Protein AF-A0A1V5G7V2-F1 (afdb_monomer_lite)

Structure (mmCIF, N/CA/C/O backbone):
data_AF-A0A1V5G7V2-F1
#
_entry.id   AF-A0A1V5G7V2-F1
#
loop_
_atom_site.grou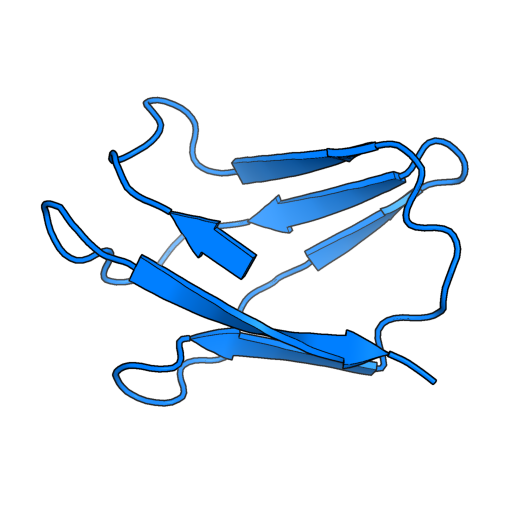p_PDB
_atom_site.id
_atom_site.type_symbol
_atom_site.label_atom_id
_atom_site.label_alt_id
_atom_site.label_comp_id
_atom_site.label_asym_id
_atom_site.label_entity_id
_atom_site.label_seq_id
_atom_site.pdbx_PDB_ins_code
_atom_site.Cartn_x
_atom_site.Cartn_y
_atom_site.Cartn_z
_atom_site.occupancy
_atom_site.B_iso_or_equiv
_atom_site.auth_seq_id
_atom_site.auth_comp_id
_atom_site.auth_asym_id
_atom_site.auth_atom_id
_atom_site.pdbx_PDB_model_num
ATOM 1 N N . MET A 1 1 ? 1.983 -8.470 -0.843 1.00 70.94 1 MET A N 1
ATOM 2 C CA . MET A 1 1 ? 0.921 -8.149 -1.816 1.00 70.94 1 MET A CA 1
ATOM 3 C C . MET A 1 1 ? 1.555 -8.189 -3.192 1.00 70.94 1 MET A C 1
ATOM 5 O O . MET A 1 1 ? 2.650 -7.659 -3.348 1.00 70.94 1 MET A O 1
ATOM 9 N N . HIS A 1 2 ? 0.941 -8.917 -4.121 1.00 74.62 2 HIS A N 1
ATOM 10 C CA . HIS A 1 2 ? 1.519 -9.213 -5.431 1.00 74.62 2 HIS A CA 1
ATOM 11 C C . HIS A 1 2 ? 0.663 -8.565 -6.509 1.00 74.62 2 HIS A C 1
ATOM 13 O O . HIS A 1 2 ? -0.551 -8.768 -6.524 1.00 74.62 2 HIS A O 1
ATOM 19 N N . LEU A 1 3 ? 1.283 -7.761 -7.364 1.00 72.94 3 LEU A N 1
ATOM 20 C CA . LEU A 1 3 ? 0.613 -7.022 -8.422 1.00 72.94 3 LEU A CA 1
ATOM 21 C C . LEU A 1 3 ? 1.060 -7.592 -9.772 1.00 72.94 3 LEU A C 1
ATOM 23 O O . LEU A 1 3 ? 2.196 -7.369 -10.182 1.00 72.94 3 LEU A O 1
ATOM 27 N N . PHE A 1 4 ? 0.166 -8.344 -10.421 1.00 69.94 4 PHE A N 1
ATOM 28 C CA . PHE A 1 4 ? 0.415 -9.039 -11.698 1.00 69.94 4 PHE A CA 1
ATOM 29 C C . PHE A 1 4 ? 0.195 -8.165 -12.939 1.00 69.94 4 PHE A C 1
ATOM 31 O O . PHE A 1 4 ? 0.460 -8.572 -14.067 1.00 69.94 4 PHE A O 1
ATOM 38 N N . SER A 1 5 ? -0.402 -6.990 -12.769 1.00 67.62 5 SER A N 1
ATOM 39 C CA . SER A 1 5 ? -0.679 -6.067 -13.866 1.00 67.62 5 SER A CA 1
ATOM 40 C C . SER A 1 5 ? -0.663 -4.651 -13.333 1.00 67.62 5 SER A C 1
ATOM 42 O O . SER A 1 5 ? -1.116 -4.401 -12.213 1.00 67.62 5 SER A O 1
ATOM 44 N N . ARG A 1 6 ? -0.133 -3.728 -14.132 1.00 69.75 6 ARG A N 1
ATOM 45 C CA . ARG A 1 6 ? -0.080 -2.319 -13.768 1.00 69.75 6 ARG A CA 1
ATOM 46 C C . ARG A 1 6 ? -1.508 -1.757 -13.699 1.00 69.75 6 ARG A C 1
ATOM 48 O O . ARG A 1 6 ? -2.211 -1.815 -14.705 1.00 69.75 6 ARG A O 1
ATOM 55 N N . PRO A 1 7 ? -1.953 -1.241 -12.543 1.00 72.81 7 PRO A N 1
ATOM 56 C CA . PRO A 1 7 ? -3.230 -0.559 -12.454 1.00 72.81 7 PRO A CA 1
ATOM 57 C C . PRO A 1 7 ? -3.158 0.752 -13.240 1.00 72.81 7 PRO A C 1
ATOM 59 O O . PRO A 1 7 ? -2.114 1.405 -13.280 1.00 72.81 7 PRO A O 1
ATOM 62 N N . ASP A 1 8 ? -4.279 1.121 -13.853 1.00 72.81 8 ASP A N 1
ATOM 63 C CA . ASP A 1 8 ? -4.437 2.411 -14.537 1.00 72.81 8 ASP A CA 1
ATOM 64 C C . ASP A 1 8 ? -4.433 3.572 -13.524 1.00 72.81 8 ASP A C 1
ATOM 66 O O . ASP A 1 8 ? -3.965 4.674 -13.803 1.00 72.81 8 ASP A O 1
ATOM 70 N N . GLU A 1 9 ? -4.906 3.302 -12.303 1.00 79.62 9 GLU A N 1
ATOM 71 C CA . GLU A 1 9 ? -4.901 4.255 -11.200 1.00 79.62 9 GLU A CA 1
ATOM 72 C C . GLU A 1 9 ? -3.579 4.240 -10.420 1.00 79.62 9 GLU A C 1
ATOM 74 O O . GLU A 1 9 ? -2.975 3.201 -10.154 1.00 79.62 9 GLU A O 1
ATOM 79 N N . ASN A 1 10 ? -3.172 5.419 -9.943 1.00 85.00 10 ASN A N 1
ATOM 80 C CA . ASN A 1 10 ? -1.966 5.606 -9.129 1.00 85.00 10 ASN A CA 1
ATOM 81 C C . ASN A 1 10 ? -2.133 5.143 -7.670 1.00 85.00 10 ASN A C 1
ATOM 83 O O . ASN A 1 10 ? -1.370 5.553 -6.791 1.00 85.00 10 ASN A O 1
ATOM 87 N N . TYR A 1 11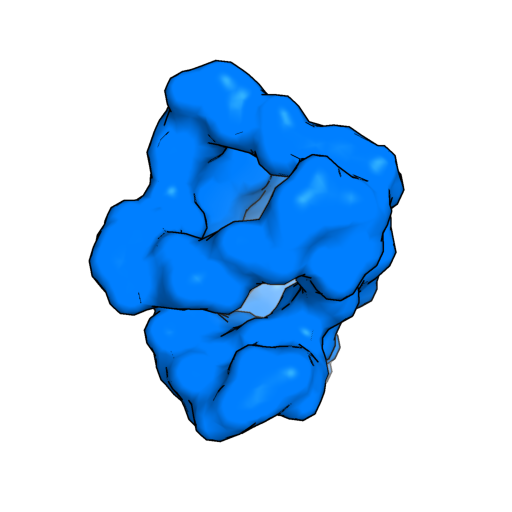 ? -3.138 4.325 -7.370 1.00 87.00 11 TYR A N 1
ATOM 88 C CA . TYR A 1 11 ? -3.347 3.769 -6.043 1.00 87.00 11 TYR A CA 1
ATOM 89 C C . TYR A 1 11 ? -3.958 2.374 -6.105 1.00 87.00 11 TYR A C 1
ATOM 91 O O . TYR A 1 11 ? -4.556 1.964 -7.094 1.00 87.00 11 TYR A O 1
ATOM 99 N N . ILE A 1 12 ? -3.815 1.649 -5.002 1.00 86.38 12 ILE A N 1
ATOM 100 C CA . ILE A 1 12 ? -4.386 0.328 -4.799 1.00 86.38 12 ILE A CA 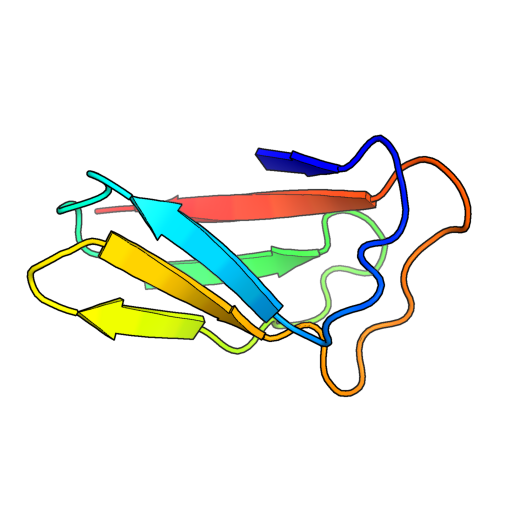1
ATOM 101 C C . ILE A 1 12 ? -5.147 0.342 -3.492 1.00 86.38 12 ILE A C 1
ATOM 103 O O . ILE A 1 12 ? -4.587 0.661 -2.444 1.00 86.38 12 ILE A O 1
ATOM 107 N N . PHE A 1 13 ? -6.419 -0.020 -3.552 1.00 88.31 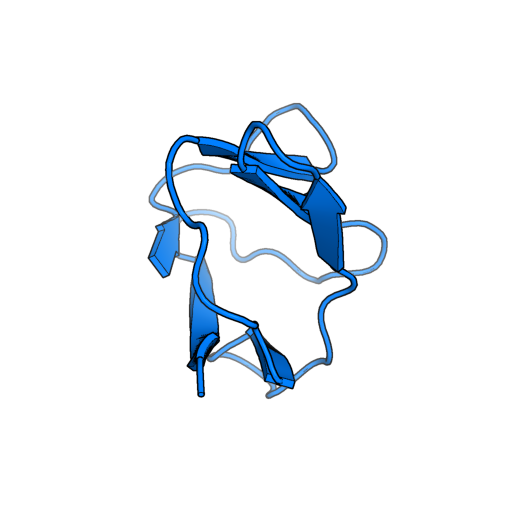13 PHE A N 1
ATOM 108 C CA . PHE A 1 13 ? -7.241 -0.157 -2.366 1.00 88.31 13 PHE A CA 1
ATOM 109 C C . PHE A 1 13 ? -7.303 -1.620 -1.917 1.00 88.31 13 PHE A C 1
ATOM 111 O O . PHE A 1 13 ? -7.647 -2.513 -2.688 1.00 88.31 13 PHE A O 1
ATOM 118 N N . LEU A 1 14 ? -6.959 -1.858 -0.655 1.00 86.44 14 LEU A N 1
ATOM 119 C CA . LEU A 1 14 ? -7.034 -3.138 0.038 1.00 86.44 14 LEU A CA 1
ATOM 120 C C . LEU A 1 14 ? -8.194 -3.084 1.044 1.00 86.44 14 LEU A C 1
ATOM 122 O O . LEU A 1 14 ? -7.988 -2.670 2.194 1.00 86.44 14 LEU A O 1
ATOM 126 N N . PRO A 1 15 ? -9.415 -3.468 0.634 1.00 87.56 15 PRO A N 1
ATOM 127 C CA . PRO A 1 15 ? -10.563 -3.507 1.531 1.00 87.56 15 PRO A CA 1
ATOM 128 C C . PRO A 1 15 ? -10.371 -4.565 2.624 1.00 87.56 15 PRO A C 1
ATOM 130 O O . PRO A 1 15 ? -9.807 -5.633 2.389 1.00 87.56 15 PRO A O 1
ATOM 133 N N . GLY A 1 16 ? -10.854 -4.280 3.835 1.00 82.69 16 GLY A N 1
ATOM 134 C CA . GLY A 1 16 ? -10.857 -5.243 4.946 1.00 82.69 16 GLY A CA 1
ATOM 135 C C . GLY A 1 16 ? -9.538 -5.384 5.714 1.00 82.69 16 GLY A C 1
ATOM 136 O O . GLY A 1 16 ? -9.522 -6.024 6.766 1.00 82.69 16 GLY A O 1
ATOM 137 N N . LEU A 1 17 ? -8.456 -4.739 5.265 1.00 81.75 17 LEU A N 1
ATOM 138 C CA . LEU A 1 17 ? -7.204 -4.671 6.016 1.00 81.75 17 LEU A CA 1
ATOM 139 C C . LEU A 1 17 ? -7.334 -3.633 7.146 1.00 81.75 17 LEU A C 1
ATOM 141 O O . LEU A 1 17 ? -7.106 -2.443 6.951 1.00 81.75 17 LEU A O 1
ATOM 145 N N . LYS A 1 18 ? -7.754 -4.100 8.327 1.00 77.88 18 LYS A N 1
ATOM 146 C CA . LYS A 1 18 ? -7.937 -3.276 9.541 1.00 77.88 18 LYS A CA 1
ATOM 147 C C . LYS A 1 18 ? -6.709 -3.244 10.449 1.00 77.88 18 LYS A C 1
ATOM 149 O O . LYS A 1 18 ? -6.683 -2.496 11.424 1.00 77.88 18 LYS A O 1
ATOM 154 N N . GLU A 1 19 ? -5.718 -4.079 10.160 1.00 83.25 19 GLU A N 1
ATOM 155 C CA . GLU A 1 19 ? -4.477 -4.126 10.922 1.00 83.25 19 GLU A CA 1
ATOM 156 C C . GLU A 1 19 ? -3.649 -2.862 10.698 1.00 83.25 19 GLU A C 1
ATOM 158 O O . GLU A 1 19 ? -3.619 -2.276 9.610 1.00 83.25 19 GLU A O 1
ATOM 163 N N . LYS A 1 20 ? -2.944 -2.435 11.747 1.00 83.00 20 LYS A N 1
ATOM 164 C CA . LYS A 1 20 ? -2.127 -1.229 11.690 1.00 83.00 20 LYS A CA 1
ATOM 165 C C . LYS A 1 20 ? -0.863 -1.512 10.884 1.00 83.00 20 LYS A C 1
ATOM 167 O O . LYS A 1 20 ? 0.088 -2.098 11.392 1.00 83.00 20 LYS A O 1
ATOM 172 N N . ILE A 1 21 ? -0.823 -1.041 9.641 1.00 85.12 21 ILE A N 1
ATOM 173 C CA . ILE A 1 21 ? 0.401 -1.035 8.831 1.00 85.12 21 ILE A CA 1
ATOM 174 C C . ILE A 1 21 ? 1.401 -0.058 9.448 1.00 85.12 21 ILE A C 1
ATOM 176 O O . ILE A 1 21 ? 1.104 1.119 9.661 1.00 85.12 21 ILE A O 1
ATOM 180 N N . ILE A 1 22 ? 2.587 -0.577 9.729 1.00 86.69 22 ILE A N 1
ATOM 181 C CA . ILE A 1 22 ? 3.757 0.131 10.239 1.00 86.69 22 ILE A CA 1
ATOM 182 C C . ILE A 1 22 ? 4.551 0.717 9.069 1.00 86.69 22 ILE A C 1
ATOM 184 O O . ILE A 1 22 ? 5.030 1.847 9.138 1.00 86.69 22 ILE A O 1
ATOM 188 N N . SER A 1 23 ? 4.693 -0.051 7.987 1.00 85.94 23 SER A N 1
ATOM 189 C CA . SER A 1 23 ? 5.420 0.360 6.791 1.00 85.94 23 SER A CA 1
ATOM 190 C C . SER A 1 23 ? 4.959 -0.401 5.549 1.00 85.94 23 SER A C 1
ATOM 192 O O . SER A 1 23 ? 4.535 -1.554 5.620 1.00 85.94 23 SER A O 1
ATOM 194 N N . ALA A 1 24 ? 5.078 0.257 4.398 1.00 86.50 24 ALA A N 1
ATOM 195 C CA . ALA A 1 24 ? 4.922 -0.348 3.085 1.00 86.50 24 ALA A CA 1
ATOM 196 C C . ALA A 1 24 ? 6.161 -0.011 2.248 1.00 86.50 24 ALA A C 1
ATOM 198 O O . ALA A 1 24 ? 6.568 1.152 2.171 1.00 86.50 24 ALA A O 1
ATOM 199 N N . ILE A 1 25 ? 6.783 -1.027 1.657 1.00 88.19 25 ILE A N 1
ATOM 200 C CA . ILE A 1 25 ? 7.944 -0.869 0.777 1.00 88.19 25 ILE A CA 1
ATOM 201 C C . ILE A 1 25 ? 7.787 -1.725 -0.479 1.00 88.19 25 ILE A C 1
ATOM 203 O O . ILE A 1 25 ? 7.177 -2.797 -0.436 1.00 88.19 25 ILE A O 1
ATOM 207 N N . THR A 1 26 ? 8.359 -1.283 -1.596 1.00 84.69 26 THR A N 1
ATOM 208 C CA . THR A 1 26 ? 8.525 -2.153 -2.761 1.00 84.69 26 THR A CA 1
ATOM 209 C C . THR A 1 26 ? 9.569 -3.212 -2.449 1.00 84.69 26 THR A C 1
ATOM 211 O O . THR A 1 26 ? 10.621 -2.931 -1.876 1.00 84.69 26 THR A O 1
ATOM 214 N N . TYR A 1 27 ? 9.308 -4.455 -2.829 1.00 80.94 27 TYR A N 1
ATOM 215 C CA . TYR A 1 27 ? 10.283 -5.528 -2.665 1.00 80.94 27 TYR A CA 1
ATOM 216 C C . TYR A 1 27 ? 11.521 -5.272 -3.535 1.00 80.94 27 TYR A C 1
ATOM 218 O O . TYR A 1 27 ? 12.663 -5.374 -3.082 1.00 80.94 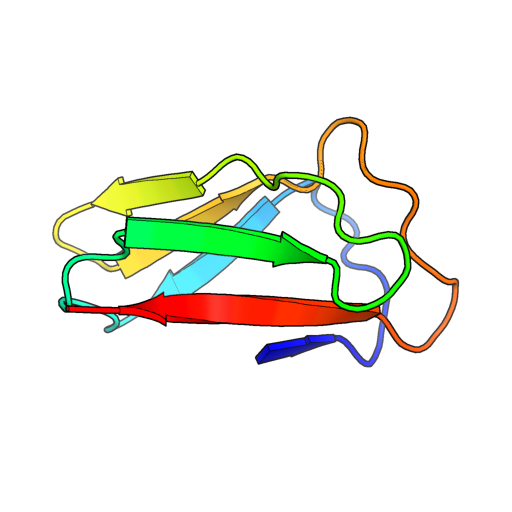27 TYR A O 1
ATOM 226 N N . LYS A 1 28 ? 11.283 -4.850 -4.780 1.00 71.94 28 LYS A N 1
ATOM 227 C CA . LYS A 1 28 ? 12.316 -4.462 -5.737 1.00 71.94 28 LYS A CA 1
ATOM 228 C C . LYS A 1 28 ? 12.735 -3.017 -5.447 1.00 71.94 28 LYS A C 1
ATOM 230 O O . LYS A 1 28 ? 11.928 -2.095 -5.530 1.00 71.94 28 LYS A O 1
ATOM 235 N N . GLY A 1 29 ? 13.978 -2.825 -5.011 1.00 72.19 29 GLY A N 1
ATOM 236 C CA . GLY A 1 29 ? 14.542 -1.505 -4.698 1.00 72.19 29 GLY A CA 1
ATOM 237 C C . GLY A 1 29 ? 14.273 -0.971 -3.286 1.00 72.19 29 GLY A C 1
ATOM 238 O O . GLY A 1 29 ? 14.897 0.017 -2.908 1.00 72.19 29 GLY A O 1
ATOM 239 N N . LYS A 1 30 ? 13.418 -1.625 -2.477 1.00 76.69 30 LYS A N 1
ATOM 240 C CA . LYS A 1 30 ? 13.103 -1.207 -1.093 1.00 76.69 30 LYS A CA 1
ATOM 241 C C . LYS A 1 30 ? 12.627 0.249 -0.993 1.00 76.69 30 LYS A C 1
ATOM 243 O O . LYS A 1 30 ? 12.846 0.907 0.026 1.00 76.69 30 LYS A O 1
ATOM 248 N N . ALA A 1 31 ? 11.982 0.759 -2.043 1.00 83.56 31 ALA A N 1
ATOM 249 C CA . ALA A 1 31 ? 11.454 2.113 -2.057 1.00 83.56 31 ALA A CA 1
ATOM 250 C C . ALA A 1 31 ? 10.277 2.203 -1.083 1.00 83.56 31 ALA A C 1
ATOM 252 O O . ALA A 1 31 ? 9.454 1.290 -1.005 1.00 83.56 31 ALA A O 1
ATOM 253 N N . LYS A 1 32 ? 10.202 3.294 -0.318 1.00 84.50 32 LYS A N 1
ATOM 254 C CA . LYS A 1 32 ? 9.065 3.529 0.574 1.00 84.50 32 LYS A CA 1
ATOM 255 C C . LYS A 1 32 ? 7.832 3.869 -0.244 1.00 84.50 32 LYS A C 1
ATOM 257 O O . LYS A 1 32 ? 7.892 4.685 -1.155 1.00 84.50 32 LYS A O 1
ATOM 262 N N . VAL A 1 33 ? 6.726 3.246 0.132 1.00 86.06 33 VAL A N 1
ATOM 263 C CA . VAL A 1 33 ? 5.432 3.403 -0.516 1.00 86.06 33 VAL A CA 1
ATOM 264 C C . VAL A 1 33 ? 4.539 4.194 0.424 1.00 86.06 33 VAL A C 1
ATOM 266 O O . VAL A 1 33 ? 4.449 3.880 1.615 1.00 86.06 33 VAL A O 1
ATOM 269 N N . ASN A 1 34 ? 3.876 5.219 -0.100 1.00 89.38 34 ASN A N 1
ATOM 270 C CA . ASN A 1 34 ? 2.909 5.971 0.686 1.00 89.38 34 ASN A CA 1
ATOM 271 C C . ASN A 1 34 ? 1.622 5.163 0.825 1.00 89.38 34 ASN A C 1
ATOM 273 O O . ASN A 1 34 ? 1.143 4.562 -0.132 1.00 89.38 34 ASN A O 1
ATOM 277 N N . PHE A 1 35 ? 1.036 5.165 2.016 1.00 89.25 35 PHE A N 1
ATOM 278 C CA . PHE A 1 35 ? -0.234 4.498 2.262 1.00 89.25 35 PHE A CA 1
ATOM 279 C C . PHE A 1 35 ? -1.104 5.317 3.213 1.00 89.25 35 PHE A C 1
ATOM 281 O O . PHE A 1 35 ? -0.605 6.070 4.050 1.00 89.25 35 PHE A O 1
ATOM 288 N N . LYS A 1 36 ? -2.419 5.156 3.093 1.00 89.69 36 LYS A N 1
ATOM 289 C CA . LYS A 1 36 ? -3.427 5.779 3.946 1.00 89.69 36 LYS A CA 1
ATOM 290 C C . LYS A 1 36 ? -4.411 4.724 4.420 1.00 89.69 36 LYS A C 1
ATOM 292 O O . LYS A 1 36 ? -4.990 4.000 3.619 1.00 89.69 36 LYS A O 1
ATOM 297 N N . GLN A 1 37 ? -4.604 4.649 5.730 1.00 88.31 37 GLN A N 1
ATOM 298 C CA . GLN A 1 37 ? -5.571 3.743 6.344 1.00 88.31 37 GLN A CA 1
ATOM 299 C C . GLN A 1 37 ? -6.879 4.485 6.591 1.00 88.31 37 GLN A C 1
ATOM 301 O O . GLN A 1 37 ? -6.878 5.584 7.146 1.00 88.31 37 GLN A O 1
ATOM 306 N N . LEU A 1 38 ? -7.980 3.868 6.186 1.00 89.06 38 LEU A N 1
ATOM 307 C CA . LEU A 1 38 ? -9.345 4.282 6.475 1.00 89.06 38 LEU A CA 1
ATOM 308 C C . LEU A 1 38 ? -10.075 3.135 7.196 1.00 89.06 38 LEU A C 1
ATOM 310 O O . LEU A 1 38 ? -9.620 1.992 7.154 1.00 89.06 38 LEU A O 1
ATOM 314 N N . PRO A 1 39 ? -11.223 3.400 7.845 1.00 84.56 39 PRO A N 1
ATOM 315 C CA . PRO A 1 39 ? -12.016 2.356 8.503 1.00 84.56 39 PRO A CA 1
ATOM 316 C C . PRO A 1 39 ? -12.452 1.225 7.555 1.00 84.56 39 PRO A C 1
ATOM 318 O O . PRO A 1 39 ? -12.671 0.093 7.987 1.00 84.56 39 PRO A O 1
ATOM 321 N N . GLU A 1 40 ? -12.576 1.544 6.267 1.00 86.31 40 GLU A N 1
ATOM 322 C CA . GLU A 1 40 ? -13.007 0.638 5.199 1.00 86.31 40 GLU A CA 1
ATOM 323 C C . GLU A 1 40 ? -11.859 -0.240 4.662 1.00 86.31 40 GLU A C 1
ATOM 325 O O . GLU A 1 40 ? -12.093 -1.335 4.145 1.00 86.31 40 GLU A O 1
ATOM 330 N N . GLY A 1 41 ? -10.607 0.203 4.808 1.00 88.75 41 GLY A N 1
ATOM 331 C CA . GLY A 1 41 ? -9.434 -0.496 4.292 1.00 88.75 41 GLY A CA 1
ATOM 332 C C . GLY A 1 41 ? -8.235 0.425 4.089 1.00 88.75 41 GLY A C 1
ATOM 333 O O . GLY A 1 41 ? -8.175 1.538 4.613 1.00 88.75 41 GLY A O 1
ATOM 334 N N . VAL A 1 42 ? -7.267 -0.032 3.300 1.00 90.25 42 VAL A N 1
ATOM 335 C CA . VAL A 1 42 ? -5.992 0.670 3.109 1.00 90.25 42 VAL A CA 1
ATOM 336 C C . VAL A 1 42 ? -5.793 1.062 1.660 1.00 90.25 42 VAL A C 1
ATOM 338 O O . VAL A 1 42 ? -5.862 0.228 0.769 1.00 90.25 42 VAL A O 1
ATOM 341 N N . PHE A 1 43 ? -5.453 2.323 1.440 1.00 89.69 43 PHE A N 1
ATOM 342 C CA . PHE A 1 43 ? -4.995 2.847 0.165 1.00 89.69 43 PHE A CA 1
ATOM 343 C C . PHE A 1 43 ? -3.473 2.830 0.128 1.00 89.69 43 PHE A C 1
ATOM 345 O O . PHE A 1 43 ? -2.823 3.369 1.019 1.00 89.69 43 PHE A O 1
ATOM 352 N N . ILE A 1 44 ? -2.902 2.226 -0.900 1.00 87.94 44 ILE A N 1
ATOM 353 C CA . ILE A 1 44 ? -1.473 2.215 -1.189 1.00 87.94 44 ILE A CA 1
ATOM 354 C C . ILE A 1 44 ? -1.270 3.069 -2.434 1.00 87.94 44 ILE A C 1
ATOM 356 O O . ILE A 1 44 ? -1.773 2.725 -3.494 1.00 87.94 44 ILE A O 1
ATOM 360 N N . TYR A 1 45 ? -0.554 4.178 -2.315 1.00 88.56 45 TYR A N 1
ATOM 361 C CA . TYR A 1 45 ? -0.278 5.080 -3.426 1.00 88.56 45 TYR A CA 1
ATOM 362 C C . TYR A 1 45 ? 0.992 4.649 -4.155 1.00 88.56 45 TYR A C 1
ATOM 364 O O . TYR A 1 45 ? 2.031 4.419 -3.539 1.00 88.56 45 TYR A O 1
ATOM 372 N N . LEU A 1 46 ? 0.893 4.571 -5.477 1.00 81.12 46 LEU A N 1
ATOM 373 C CA . LEU A 1 46 ? 1.967 4.198 -6.397 1.00 81.12 46 LEU A CA 1
ATOM 374 C C . LEU A 1 46 ? 2.668 5.420 -7.004 1.00 81.12 46 LEU A C 1
ATOM 376 O O . LEU A 1 46 ? 3.541 5.280 -7.858 1.00 81.12 46 LEU A O 1
ATOM 380 N N . ASP A 1 47 ? 2.275 6.616 -6.572 1.00 78.81 47 ASP A N 1
ATOM 381 C CA . ASP A 1 47 ? 2.829 7.875 -7.052 1.00 78.81 47 ASP A CA 1
ATOM 382 C C . ASP A 1 47 ? 4.341 7.949 -6.784 1.00 78.81 47 ASP A C 1
ATOM 384 O O . ASP A 1 47 ? 4.803 7.753 -5.656 1.00 78.81 47 ASP A O 1
ATOM 388 N N . GLY A 1 48 ? 5.120 8.170 -7.845 1.00 72.00 48 GLY A N 1
ATOM 389 C CA . GLY A 1 48 ? 6.583 8.211 -7.781 1.00 72.00 48 GLY A CA 1
ATOM 390 C C . GLY A 1 48 ? 7.271 6.848 -7.626 1.00 72.00 48 GLY A C 1
ATOM 391 O O . GLY A 1 48 ? 8.484 6.806 -7.417 1.00 72.00 48 GLY A O 1
ATOM 392 N N . ILE A 1 49 ? 6.536 5.736 -7.737 1.00 74.50 49 ILE A N 1
ATOM 393 C CA . ILE A 1 49 ? 7.097 4.386 -7.646 1.00 74.50 49 ILE A CA 1
ATOM 394 C C . ILE A 1 49 ? 7.370 3.836 -9.041 1.00 74.50 49 ILE A C 1
ATOM 396 O O . ILE A 1 49 ? 6.501 3.827 -9.911 1.00 74.50 49 ILE A O 1
ATOM 400 N N . VAL A 1 50 ? 8.586 3.327 -9.243 1.00 71.50 50 VAL A N 1
ATOM 401 C CA . VAL A 1 50 ? 8.928 2.567 -10.447 1.00 71.50 50 VAL A CA 1
ATOM 402 C C . VAL A 1 50 ? 8.265 1.195 -10.336 1.00 71.50 50 VAL A C 1
ATOM 404 O O . VAL A 1 50 ? 8.765 0.306 -9.648 1.00 71.50 50 VAL A O 1
ATOM 407 N N . LEU A 1 51 ? 7.096 1.064 -10.958 1.00 69.06 51 LEU A N 1
ATOM 408 C CA . LEU A 1 51 ? 6.397 -0.205 -11.124 1.00 69.06 51 LEU A CA 1
ATOM 409 C C . LEU A 1 51 ? 7.060 -0.977 -12.263 1.00 69.06 51 LEU A C 1
ATOM 411 O O . LEU A 1 51 ? 7.267 -0.424 -13.344 1.00 69.06 51 LEU A O 1
ATOM 415 N N . ASP A 1 52 ? 7.380 -2.243 -12.022 1.00 66.25 52 ASP A N 1
ATOM 416 C CA . ASP A 1 52 ? 7.781 -3.148 -13.096 1.00 66.25 52 ASP A CA 1
ATOM 417 C C . ASP A 1 52 ? 6.550 -3.522 -13.931 1.00 66.25 52 ASP A C 1
ATOM 419 O O . ASP A 1 52 ? 5.446 -3.652 -13.399 1.00 66.25 52 ASP A O 1
ATOM 423 N N . ASP A 1 53 ? 6.755 -3.710 -15.234 1.00 60.47 53 ASP A N 1
ATOM 424 C CA . ASP A 1 53 ? 5.695 -3.795 -16.251 1.00 60.47 53 ASP A CA 1
ATOM 425 C C . ASP A 1 53 ? 4.706 -4.959 -16.039 1.00 60.47 53 ASP A C 1
ATOM 427 O O . ASP A 1 53 ? 3.585 -4.937 -16.539 1.00 60.47 53 ASP A O 1
ATOM 431 N N . THR A 1 54 ? 5.092 -5.989 -15.281 1.00 56.53 54 THR A N 1
ATOM 432 C CA . THR A 1 54 ? 4.282 -7.213 -15.135 1.00 56.53 54 THR A CA 1
ATOM 433 C C . THR A 1 54 ? 4.250 -7.768 -13.711 1.00 56.53 54 THR A C 1
ATOM 435 O O . THR A 1 54 ? 3.316 -8.481 -13.365 1.00 56.53 54 THR A O 1
ATOM 438 N N . ASP A 1 55 ? 5.225 -7.445 -12.855 1.00 67.19 55 ASP A N 1
ATOM 439 C CA . ASP A 1 55 ? 5.329 -8.085 -11.541 1.00 67.19 55 ASP A CA 1
ATOM 440 C C . ASP A 1 55 ? 5.919 -7.123 -10.501 1.00 67.19 55 ASP A C 1
ATOM 442 O O . ASP A 1 55 ? 7.133 -6.925 -10.411 1.00 67.19 55 ASP A O 1
ATOM 446 N N . THR A 1 56 ? 5.048 -6.472 -9.724 1.00 74.06 56 THR A N 1
ATOM 447 C CA . THR A 1 56 ? 5.479 -5.614 -8.611 1.00 74.06 56 THR A CA 1
ATOM 448 C C . THR A 1 56 ? 5.016 -6.199 -7.284 1.00 74.06 56 THR A C 1
ATOM 450 O O . THR A 1 56 ? 3.825 -6.353 -7.018 1.00 74.06 56 THR A O 1
ATOM 453 N N . ILE A 1 57 ? 5.976 -6.497 -6.409 1.00 82.25 57 ILE A N 1
ATOM 454 C CA . ILE A 1 57 ? 5.705 -7.015 -5.068 1.00 82.25 57 ILE A CA 1
ATOM 455 C C . ILE A 1 57 ? 5.821 -5.878 -4.060 1.00 82.25 57 ILE A C 1
ATOM 457 O O . ILE A 1 57 ? 6.850 -5.204 -3.975 1.00 82.25 57 ILE A O 1
ATOM 461 N N . PHE A 1 58 ? 4.785 -5.714 -3.244 1.00 83.81 58 PHE A N 1
ATOM 462 C CA . PHE A 1 58 ? 4.771 -4.797 -2.113 1.00 83.81 58 PHE A CA 1
ATOM 463 C C . PHE A 1 58 ? 4.822 -5.588 -0.816 1.00 83.81 58 PHE A C 1
ATOM 465 O O . PHE A 1 58 ? 3.993 -6.474 -0.558 1.00 83.81 58 PHE A O 1
ATOM 472 N N . GLN A 1 59 ? 5.797 -5.246 0.015 1.00 85.06 59 GLN A N 1
ATOM 473 C CA . GLN A 1 59 ? 5.925 -5.780 1.354 1.00 85.06 59 GLN A CA 1
ATOM 474 C C . GLN A 1 59 ? 5.280 -4.806 2.335 1.00 85.06 59 GLN A C 1
ATOM 476 O O . GLN A 1 59 ? 5.695 -3.655 2.470 1.00 85.06 59 GLN A O 1
ATOM 481 N N . LEU A 1 60 ? 4.239 -5.296 3.000 1.00 85.31 60 LEU A N 1
ATOM 482 C CA . LEU A 1 60 ? 3.494 -4.588 4.030 1.00 85.31 60 LEU A CA 1
ATOM 483 C C . LEU A 1 60 ? 3.905 -5.175 5.377 1.00 85.31 60 LEU A C 1
ATOM 485 O O . LEU A 1 60 ? 3.790 -6.382 5.583 1.00 85.31 60 LEU A O 1
ATOM 489 N N . SER A 1 61 ? 4.387 -4.333 6.283 1.00 86.06 61 SER A N 1
ATOM 490 C CA . SER A 1 61 ? 4.592 -4.708 7.678 1.00 86.06 61 SER A CA 1
ATOM 491 C C . SER A 1 61 ? 3.393 -4.236 8.482 1.00 86.06 61 SER A C 1
ATOM 493 O O . SER A 1 61 ? 3.193 -3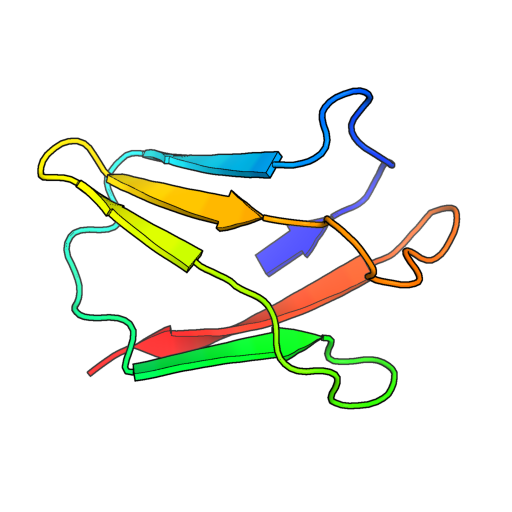.034 8.649 1.00 86.06 61 SER A O 1
ATOM 495 N N . VAL A 1 62 ? 2.603 -5.187 8.967 1.00 86.06 62 VAL A N 1
ATOM 496 C CA . VAL A 1 62 ? 1.488 -4.970 9.898 1.00 86.06 62 VAL A CA 1
ATOM 497 C C . VAL A 1 62 ? 1.936 -5.279 11.329 1.00 86.06 62 VAL A C 1
ATOM 499 O O . VAL A 1 62 ? 2.900 -6.024 11.517 1.00 86.06 62 VAL A O 1
ATOM 502 N N . LYS A 1 63 ? 1.300 -4.639 12.316 1.00 76.12 63 LYS A N 1
ATOM 503 C CA . LYS A 1 63 ? 1.564 -4.843 13.746 1.00 76.12 63 LYS A CA 1
ATOM 504 C C . LYS A 1 63 ? 0.528 -5.744 14.392 1.00 76.12 63 LYS A C 1
ATOM 506 O O . LYS A 1 63 ? -0.663 -5.492 14.112 1.00 76.12 63 LYS A O 1
#

Foldseek 3Di:
DKDQADDPDQKDWDFPPPFDWPFKAKPVPRHGWDKDADPGTIITGNVPPDDDHGIIDMDTDTD

pLDDT: mean 80.5, std 8.0, range [56.53, 90.25]

Secondary structure (DSSP, 8-state):
-EESS--SSSEEEEET--S-EEEEEETTTT-B-EEEEETTEEEEE-TT----SS-EEEEEEE-

Sequence (63 aa):
MHLFSRPDENYIFLPGLKEKIISAITYKGKAKVNFKQLPEGVFIYLDGIVLDDTDTIFQLSVK

Radius of gyration: 11.07 Å; chains: 1; bounding box: 28×17×30 Å